Protein AF-A0A1I0E070-F1 (afdb_monomer_lite)

Sequence (107 aa):
MLKMDLSVSDQLREKEDAIERCLDKIEKARIILGRWEDEYVFREKPIAEAAIKFGSVRGPKTAHQRQSFKWFHEYENIKQFVRIANDYVTEVKELLEKCIIDEELKE

Secondary structure (DSSP, 8-state):
-------HHHHHHHHHHHHHHHHHHHHHHHHHHHHHHHHHHSS----HHHHHHHHH--SPPPHHHHHHHHHHHHHHHHHHHHHHHHHHHHHHHHHHHHHHHHHHTT-

Foldseek 3Di:
DDDPPDDPVRVVVVVVVVLVVLLVVLVVLLVVLVVLCVVQVPDDLDDPVVLVVLVPDDDDADPVSVVVNVCNVCSVVSNVVSVVSNVVSVVVNVVSVVVVVVVVVVD

Radius of gyration: 23.07 Å; chains: 1; bounding box: 49×18×70 Å

Organism: NCBI:txid426128

Structure (mmCIF, N/CA/C/O backbone):
data_AF-A0A1I0E070-F1
#
_entry.id   AF-A0A1I0E070-F1
#
loop_
_atom_site.group_PDB
_atom_site.id
_atom_site.type_symbol
_atom_site.label_atom_id
_atom_site.label_alt_id
_atom_site.label_comp_id
_atom_site.label_asym_id
_atom_site.label_entity_id
_atom_site.label_seq_id
_atom_site.pdbx_PDB_ins_code
_atom_site.Cartn_x
_atom_site.Cartn_y
_atom_site.Cartn_z
_atom_site.occupancy
_atom_site.B_iso_or_equiv
_atom_site.auth_seq_id
_atom_site.auth_comp_id
_atom_site.auth_asym_id
_atom_site.auth_atom_id
_atom_site.pdbx_PDB_model_num
ATOM 1 N N . MET A 1 1 ? 9.161 -11.068 40.851 1.00 40.03 1 MET A N 1
ATOM 2 C CA . MET A 1 1 ? 8.919 -10.263 39.636 1.00 40.03 1 MET A CA 1
ATOM 3 C C . MET A 1 1 ? 7.412 -10.257 39.408 1.00 40.03 1 MET A C 1
ATOM 5 O O . MET A 1 1 ? 6.898 -11.188 38.804 1.00 40.03 1 MET A O 1
ATOM 9 N N . LEU A 1 2 ? 6.689 -9.328 40.046 1.00 41.81 2 LEU A N 1
ATOM 10 C CA . LEU A 1 2 ? 5.230 -9.246 39.922 1.00 41.81 2 LEU A CA 1
ATOM 11 C C . LEU A 1 2 ? 4.891 -8.644 38.558 1.00 41.81 2 LEU A C 1
ATOM 13 O O . LEU A 1 2 ? 5.358 -7.552 38.241 1.00 41.81 2 LEU A O 1
ATOM 17 N N . LYS A 1 3 ? 4.083 -9.353 37.767 1.00 52.69 3 LYS A N 1
ATOM 18 C CA . LYS A 1 3 ? 3.316 -8.725 36.692 1.00 52.69 3 LYS A CA 1
ATOM 19 C C . LYS A 1 3 ? 2.366 -7.741 37.378 1.00 52.69 3 LYS A C 1
ATOM 21 O O . LYS A 1 3 ? 1.527 -8.166 38.164 1.00 52.69 3 LYS A O 1
ATOM 26 N N . MET A 1 4 ? 2.578 -6.444 37.177 1.00 54.81 4 MET A N 1
ATOM 27 C CA . MET A 1 4 ? 1.575 -5.438 37.518 1.00 54.81 4 MET A CA 1
ATOM 28 C C . MET A 1 4 ? 0.414 -5.649 36.552 1.00 54.8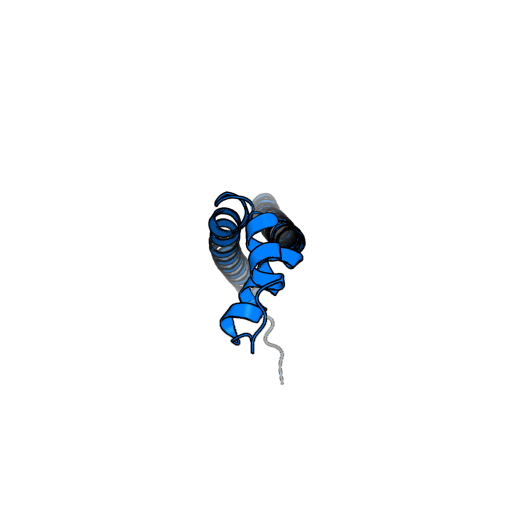1 4 MET A C 1
ATOM 30 O O . MET A 1 4 ? 0.557 -5.369 35.364 1.00 54.81 4 MET A O 1
ATOM 34 N N . ASP A 1 5 ? -0.693 -6.194 37.051 1.00 61.25 5 ASP A N 1
ATOM 35 C CA . ASP A 1 5 ? -1.959 -6.167 36.328 1.00 61.25 5 ASP A CA 1
ATOM 36 C C . ASP A 1 5 ? -2.377 -4.699 36.205 1.00 61.25 5 ASP A C 1
ATOM 38 O O . ASP A 1 5 ? -2.709 -4.041 37.192 1.00 61.25 5 ASP A O 1
ATOM 42 N N . LEU A 1 6 ? -2.267 -4.168 34.987 1.00 62.88 6 LEU A N 1
ATOM 43 C CA . LEU A 1 6 ? -2.796 -2.859 34.612 1.00 62.88 6 LEU A CA 1
ATOM 44 C C . LEU A 1 6 ? -4.293 -2.826 34.927 1.00 62.88 6 LEU A C 1
ATOM 46 O O . LEU A 1 6 ? -4.989 -3.821 34.695 1.00 62.88 6 LEU A O 1
ATOM 50 N N . SER A 1 7 ? -4.787 -1.695 35.438 1.00 81.75 7 SER A N 1
ATOM 51 C CA . SER A 1 7 ? -6.225 -1.531 35.642 1.00 81.75 7 SER A CA 1
ATOM 52 C C . SER A 1 7 ? -6.951 -1.680 34.300 1.00 81.75 7 SER A C 1
ATOM 54 O O . SER A 1 7 ? -6.373 -1.418 33.246 1.00 81.75 7 SER A O 1
ATOM 56 N N . VAL A 1 8 ? -8.220 -2.093 34.315 1.00 76.56 8 VAL A N 1
ATOM 57 C CA . VAL A 1 8 ? -9.019 -2.241 33.081 1.00 76.56 8 VAL A CA 1
ATOM 58 C C . VAL A 1 8 ? -9.005 -0.950 32.247 1.00 76.56 8 VAL A C 1
ATOM 60 O O . VAL A 1 8 ? -8.914 -1.017 31.028 1.00 76.56 8 VAL A O 1
ATOM 63 N N . SER A 1 9 ? -8.991 0.215 32.905 1.00 79.44 9 SER A N 1
ATOM 64 C CA . SER A 1 9 ? -8.862 1.526 32.255 1.00 79.44 9 SER A CA 1
ATOM 65 C C . SER A 1 9 ? -7.511 1.708 31.556 1.00 79.44 9 SER A C 1
ATOM 67 O O . SER A 1 9 ? -7.471 2.189 30.426 1.00 79.44 9 SER A O 1
ATOM 69 N N . ASP A 1 10 ? -6.408 1.292 32.182 1.00 81.06 10 ASP A N 1
ATOM 70 C CA . ASP A 1 10 ? -5.082 1.403 31.569 1.00 81.06 10 ASP A CA 1
ATOM 71 C C . ASP A 1 10 ? -4.925 0.445 30.378 1.00 81.06 10 ASP A C 1
ATOM 73 O O . ASP A 1 10 ? -4.305 0.807 29.380 1.00 81.06 10 ASP A O 1
ATOM 77 N N . GLN A 1 11 ? -5.518 -0.753 30.458 1.00 79.25 11 GLN A N 1
ATOM 78 C CA . GLN A 1 11 ? -5.538 -1.716 29.352 1.00 79.25 11 GLN A CA 1
ATOM 79 C C . GLN A 1 11 ? -6.379 -1.222 28.170 1.00 79.25 11 GLN A C 1
ATOM 81 O O . GLN A 1 11 ? -6.000 -1.453 27.022 1.00 79.25 11 GLN A O 1
ATOM 86 N N . LEU A 1 12 ? -7.508 -0.558 28.438 1.00 80.94 12 LEU A N 1
ATOM 87 C CA . LEU A 1 12 ? -8.354 0.031 27.400 1.00 80.94 12 LEU A CA 1
ATOM 88 C C . LEU A 1 12 ? -7.603 1.156 26.678 1.00 80.94 12 LEU A C 1
ATOM 90 O O . LEU A 1 12 ? -7.449 1.103 25.462 1.00 80.94 12 LEU A O 1
ATOM 94 N N . ARG A 1 13 ? -6.992 2.076 27.435 1.00 81.94 13 ARG A N 1
ATOM 95 C CA . ARG A 1 13 ? -6.197 3.170 26.860 1.00 81.94 13 ARG A CA 1
ATOM 96 C C . ARG A 1 13 ? -5.011 2.664 26.036 1.00 81.94 13 ARG A C 1
ATOM 98 O O . ARG A 1 13 ? -4.716 3.193 24.972 1.00 81.94 13 ARG A O 1
ATOM 105 N N . GLU A 1 14 ? -4.317 1.624 26.502 1.00 82.62 14 GLU A N 1
ATOM 106 C CA . GLU A 1 14 ? -3.191 1.049 25.755 1.00 82.62 14 GLU A CA 1
ATOM 107 C C . GLU A 1 14 ? -3.635 0.434 24.415 1.00 82.62 14 GLU A C 1
ATOM 109 O O . GLU A 1 14 ? -2.900 0.515 23.422 1.00 82.62 14 GLU A O 1
ATOM 114 N N . LYS A 1 15 ? -4.840 -0.150 24.368 1.00 82.38 15 LYS A N 1
ATOM 115 C CA . LYS A 1 15 ? -5.445 -0.658 23.131 1.00 82.38 15 LYS A CA 1
ATOM 116 C C . LYS A 1 15 ? -5.853 0.468 22.191 1.00 82.38 15 LYS A C 1
ATOM 118 O O . LYS A 1 15 ? -5.499 0.385 21.018 1.00 82.38 15 LYS A O 1
ATOM 123 N N . GLU A 1 16 ? -6.520 1.506 22.687 1.00 82.56 16 GLU A N 1
ATOM 124 C CA . GLU A 1 16 ? -6.881 2.694 21.899 1.00 82.56 16 GLU A CA 1
ATOM 125 C C . GLU A 1 16 ? -5.629 3.317 21.262 1.00 82.56 16 GLU A C 1
ATOM 127 O O . GLU A 1 16 ? -5.543 3.431 20.038 1.00 82.56 16 GLU A O 1
ATOM 132 N N . ASP A 1 17 ? -4.582 3.557 22.061 1.00 83.25 17 ASP A N 1
ATOM 133 C CA . ASP A 1 17 ? -3.290 4.062 21.581 1.00 83.25 17 ASP A CA 1
ATOM 134 C C . ASP A 1 17 ? -2.666 3.131 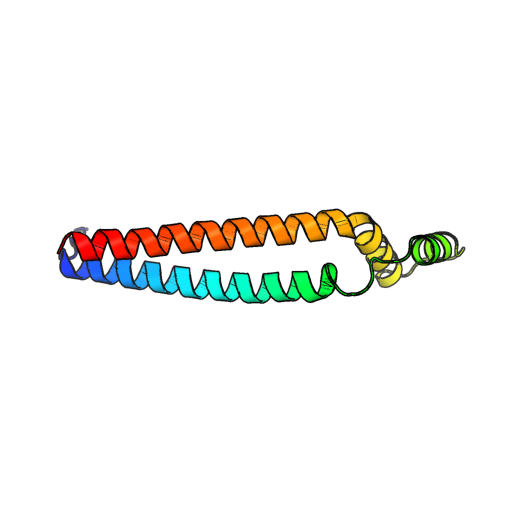20.521 1.00 83.25 17 ASP A C 1
ATOM 136 O O . A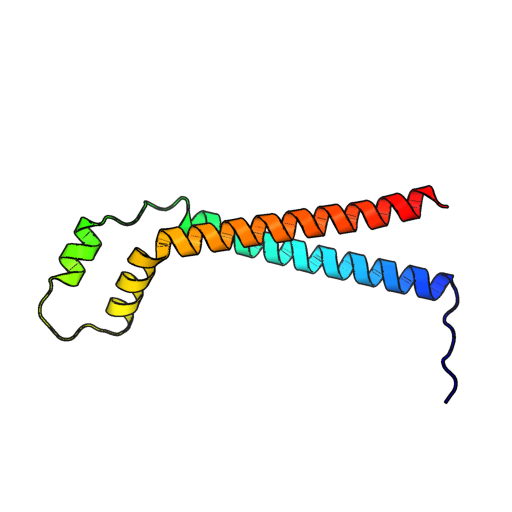SP A 1 17 ? -1.976 3.561 19.588 1.00 83.25 17 ASP A O 1
ATOM 140 N N . ALA A 1 18 ? -2.803 1.810 20.678 1.00 79.50 18 ALA A N 1
ATOM 141 C CA . ALA A 1 18 ? -2.298 0.841 19.707 1.00 79.50 18 ALA A CA 1
ATOM 142 C C . ALA A 1 18 ? -3.088 0.880 18.392 1.00 79.50 18 ALA A C 1
ATOM 144 O O . ALA A 1 18 ? -2.473 0.825 17.322 1.00 79.50 18 ALA A O 1
ATOM 145 N N . ILE A 1 19 ? -4.413 1.018 18.463 1.00 82.50 19 ILE A N 1
ATOM 146 C CA . ILE A 1 19 ? -5.296 1.126 17.303 1.00 82.50 19 ILE A CA 1
ATOM 147 C C . ILE A 1 19 ? -5.009 2.423 16.540 1.00 82.50 19 ILE A C 1
ATOM 149 O O . ILE A 1 19 ? -4.761 2.362 15.334 1.00 82.50 19 ILE A O 1
ATOM 153 N N . GLU A 1 20 ? -4.927 3.568 17.220 1.00 81.00 20 GLU A N 1
ATOM 154 C CA . GLU A 1 20 ? -4.590 4.852 16.590 1.00 81.00 20 GLU A CA 1
ATOM 155 C C . GLU A 1 20 ? -3.237 4.796 15.865 1.00 81.00 20 GLU A C 1
ATOM 157 O O . GLU A 1 20 ? -3.111 5.205 14.707 1.00 81.00 20 GLU A O 1
ATOM 162 N N . ARG A 1 21 ? -2.215 4.204 16.501 1.00 80.31 21 ARG A N 1
ATOM 163 C CA . ARG A 1 21 ? -0.893 4.015 15.878 1.00 80.31 21 ARG A CA 1
ATOM 164 C C . ARG A 1 21 ? -0.935 3.085 14.667 1.00 80.31 21 ARG A C 1
ATOM 166 O O . ARG A 1 21 ? -0.136 3.260 13.744 1.00 80.31 21 ARG A O 1
ATOM 173 N N . CYS A 1 22 ? -1.805 2.079 14.665 1.00 80.12 22 CYS A N 1
ATOM 174 C CA . CYS A 1 22 ? -2.018 1.224 13.501 1.00 80.12 22 CYS A CA 1
ATOM 175 C C . CYS A 1 22 ? -2.697 1.996 12.365 1.00 80.12 22 CYS A C 1
ATOM 177 O O . CYS A 1 22 ? -2.217 1.925 11.234 1.00 80.12 22 CYS A O 1
ATOM 179 N N . LEU A 1 23 ? -3.734 2.783 12.660 1.00 81.75 23 LEU A N 1
ATOM 180 C CA . LEU A 1 23 ? -4.434 3.606 11.671 1.00 81.75 23 LEU A CA 1
ATOM 181 C C . LEU A 1 23 ? -3.506 4.639 11.014 1.00 81.75 23 LEU A C 1
ATOM 183 O O . LEU A 1 23 ? -3.500 4.758 9.789 1.00 81.75 23 LEU A O 1
ATOM 187 N N . ASP A 1 24 ? -2.647 5.313 11.785 1.00 82.44 24 ASP A N 1
ATOM 188 C CA . ASP A 1 24 ? -1.644 6.246 11.243 1.00 82.44 24 ASP A CA 1
ATOM 189 C C . ASP A 1 24 ? -0.653 5.550 10.286 1.00 82.44 24 ASP A C 1
ATOM 191 O O . ASP A 1 24 ? -0.343 6.056 9.203 1.00 82.44 24 ASP A O 1
ATOM 195 N N . LYS A 1 25 ? -0.176 4.348 10.637 1.00 81.38 25 LYS A N 1
ATOM 196 C CA . LYS A 1 25 ? 0.718 3.561 9.766 1.00 81.38 25 LYS A CA 1
ATOM 197 C C . LYS A 1 25 ? 0.025 3.106 8.483 1.00 81.38 25 LYS A C 1
ATOM 199 O O . LYS A 1 25 ? 0.648 3.126 7.422 1.00 81.38 25 LYS A O 1
ATOM 204 N N . ILE A 1 26 ? -1.239 2.707 8.580 1.00 85.50 26 ILE A N 1
ATOM 205 C CA . ILE A 1 26 ? -2.079 2.304 7.447 1.00 85.50 26 ILE A CA 1
ATOM 206 C C . ILE A 1 26 ? -2.298 3.483 6.506 1.00 85.50 26 ILE A C 1
ATOM 208 O O . ILE A 1 26 ? -2.116 3.333 5.301 1.00 85.50 26 ILE A O 1
ATOM 212 N N . GLU A 1 27 ? -2.602 4.671 7.030 1.00 82.62 27 GLU A N 1
ATOM 213 C CA . GLU A 1 27 ? -2.787 5.860 6.197 1.00 82.62 27 GLU A CA 1
ATOM 214 C C . GLU A 1 27 ? -1.493 6.231 5.459 1.00 82.62 27 GLU A C 1
ATOM 216 O O . GLU A 1 27 ? -1.506 6.476 4.252 1.00 82.62 27 GLU A O 1
ATOM 221 N N . LYS A 1 28 ? -0.343 6.170 6.142 1.00 81.00 28 LYS A N 1
ATOM 222 C CA . LYS A 1 28 ? 0.972 6.358 5.505 1.00 81.00 28 LYS A CA 1
ATOM 223 C C . LYS A 1 28 ? 1.234 5.331 4.405 1.00 81.00 28 LYS A C 1
ATOM 225 O O . LYS A 1 28 ? 1.716 5.701 3.334 1.00 81.00 28 LYS A O 1
ATOM 230 N N . ALA A 1 29 ? 0.912 4.059 4.647 1.00 83.00 29 ALA A N 1
ATOM 231 C CA . ALA A 1 29 ? 1.037 3.008 3.642 1.00 83.00 29 ALA A CA 1
ATOM 232 C C . ALA A 1 29 ? 0.138 3.292 2.430 1.00 83.00 29 ALA A C 1
ATOM 234 O O . ALA A 1 29 ? 0.613 3.238 1.297 1.00 83.00 29 ALA A O 1
ATOM 235 N N . ARG A 1 30 ? -1.116 3.694 2.662 1.00 83.38 30 ARG A N 1
ATOM 236 C CA . ARG A 1 30 ? -2.078 4.053 1.614 1.00 83.38 30 ARG A CA 1
ATOM 237 C C . ARG A 1 30 ? -1.585 5.211 0.746 1.00 83.38 30 ARG A C 1
ATOM 239 O O . ARG A 1 30 ? -1.678 5.136 -0.473 1.00 83.38 30 ARG A O 1
ATOM 246 N N . ILE A 1 31 ? -0.997 6.248 1.348 1.00 81.56 31 ILE A N 1
ATOM 247 C CA . ILE A 1 31 ? -0.408 7.382 0.612 1.00 81.56 31 ILE A CA 1
ATOM 248 C C . ILE A 1 31 ? 0.741 6.919 -0.297 1.00 81.56 31 ILE A C 1
ATOM 250 O O . ILE A 1 31 ? 0.812 7.316 -1.462 1.00 81.56 31 ILE A O 1
ATOM 254 N N . ILE A 1 32 ? 1.648 6.080 0.215 1.00 81.19 32 ILE A N 1
ATOM 255 C CA . ILE A 1 32 ? 2.788 5.566 -0.563 1.00 81.19 32 ILE A CA 1
ATOM 256 C C . ILE A 1 32 ? 2.301 4.694 -1.724 1.00 81.19 32 ILE A C 1
ATOM 258 O O . ILE A 1 32 ? 2.778 4.845 -2.849 1.00 81.19 32 ILE A O 1
ATOM 262 N N . LEU A 1 33 ? 1.345 3.804 -1.460 1.00 81.56 33 LEU A N 1
ATOM 263 C CA . LEU A 1 33 ? 0.793 2.904 -2.467 1.00 81.56 33 LEU A CA 1
ATOM 264 C C . LEU A 1 33 ? -0.013 3.656 -3.525 1.00 81.56 33 LEU A C 1
ATOM 266 O O . LEU A 1 33 ? 0.181 3.392 -4.706 1.00 81.56 33 LEU A O 1
ATOM 270 N N . GLY A 1 34 ? -0.825 4.641 -3.135 1.00 76.62 34 GLY A N 1
ATOM 271 C CA . GLY A 1 34 ? -1.528 5.520 -4.074 1.00 76.62 34 GLY A CA 1
ATOM 272 C C . GLY A 1 34 ? -0.560 6.254 -5.001 1.00 76.62 34 GLY A C 1
ATOM 273 O O . GLY A 1 34 ? -0.745 6.263 -6.214 1.00 76.62 34 GLY A O 1
ATOM 274 N N . ARG A 1 35 ? 0.561 6.757 -4.466 1.00 77.00 35 ARG A N 1
ATOM 275 C CA . ARG A 1 35 ? 1.621 7.347 -5.295 1.00 77.00 35 ARG A CA 1
ATOM 276 C C . ARG A 1 35 ? 2.217 6.341 -6.284 1.00 77.00 35 ARG A C 1
ATOM 278 O O . ARG A 1 35 ? 2.508 6.704 -7.422 1.00 77.00 35 ARG A O 1
ATOM 285 N N . TRP A 1 36 ? 2.433 5.096 -5.869 1.00 75.31 36 TRP A N 1
ATOM 286 C CA . TRP A 1 36 ? 2.902 4.050 -6.777 1.00 75.31 36 TRP A CA 1
ATOM 287 C C . TRP A 1 36 ? 1.844 3.685 -7.821 1.00 75.31 36 TRP A C 1
ATOM 289 O O . TRP A 1 36 ? 2.198 3.474 -8.977 1.00 75.31 36 TRP A O 1
ATOM 299 N N . GLU A 1 37 ? 0.556 3.673 -7.489 1.00 71.25 37 GLU A N 1
ATOM 300 C CA . GLU A 1 37 ? -0.485 3.530 -8.508 1.00 71.25 37 GLU A CA 1
ATOM 301 C C . GLU A 1 37 ? -0.449 4.682 -9.510 1.00 71.25 37 GLU A C 1
ATOM 303 O O . GLU A 1 37 ? -0.442 4.439 -10.709 1.00 71.25 37 GLU A O 1
ATOM 308 N N . ASP A 1 38 ? -0.318 5.927 -9.073 1.00 68.00 38 ASP A N 1
ATOM 309 C CA . ASP A 1 38 ? -0.239 7.060 -9.999 1.00 68.00 38 ASP A CA 1
ATOM 310 C C . ASP A 1 38 ? 0.991 6.983 -10.918 1.00 68.00 38 ASP A C 1
ATOM 312 O O . ASP A 1 38 ? 0.907 7.235 -12.126 1.00 68.00 38 ASP A O 1
ATOM 316 N N . GLU A 1 39 ? 2.146 6.612 -10.361 1.00 67.00 39 GLU A N 1
ATOM 317 C CA . GLU A 1 39 ? 3.406 6.515 -11.100 1.00 67.00 39 GLU A CA 1
ATOM 318 C C . GLU A 1 39 ? 3.444 5.311 -12.050 1.00 67.00 39 GLU A C 1
ATOM 320 O O . GLU A 1 39 ? 3.949 5.441 -13.167 1.00 67.00 39 GLU A O 1
ATOM 325 N N . TYR A 1 40 ? 2.898 4.162 -11.642 1.00 64.19 40 TYR A N 1
ATOM 326 C CA . TYR A 1 40 ? 2.986 2.915 -12.401 1.00 64.19 40 TYR A CA 1
ATOM 327 C C . TYR A 1 40 ? 1.702 2.549 -13.147 1.00 64.19 40 TYR A C 1
ATOM 329 O O . TYR A 1 40 ? 1.782 1.784 -14.091 1.00 64.19 40 TYR A O 1
ATOM 337 N N . VAL A 1 41 ? 0.517 3.048 -12.800 1.00 57.44 41 VAL A N 1
ATOM 338 C CA . VAL A 1 41 ? -0.764 2.632 -13.416 1.00 57.44 41 VAL A CA 1
ATOM 339 C C . VAL A 1 41 ? -1.261 3.622 -14.470 1.00 57.44 41 VAL A C 1
ATOM 341 O O . VAL A 1 41 ? -1.897 3.175 -15.428 1.00 57.44 41 VAL A O 1
ATOM 344 N N . PHE A 1 42 ? -0.940 4.918 -14.352 1.00 49.44 42 PHE A N 1
ATOM 345 C CA . PHE A 1 42 ? -1.516 5.972 -15.207 1.00 49.44 42 PHE A CA 1
ATOM 346 C C . PHE A 1 42 ? -0.529 6.717 -16.117 1.00 49.44 42 PHE A C 1
ATOM 348 O O . PHE A 1 42 ? -0.963 7.391 -17.052 1.00 49.44 42 PHE A O 1
ATOM 355 N N . ARG A 1 43 ? 0.787 6.582 -15.920 1.00 51.62 43 ARG A N 1
ATOM 356 C CA . ARG A 1 43 ? 1.784 7.128 -16.855 1.00 51.62 43 ARG A CA 1
ATOM 357 C C . ARG A 1 43 ? 2.115 6.070 -17.895 1.00 51.62 43 ARG A C 1
ATOM 359 O O . ARG A 1 43 ? 2.828 5.135 -17.573 1.00 51.62 43 ARG A O 1
ATOM 366 N N . GLU A 1 44 ? 1.513 6.209 -19.079 1.00 55.19 44 GLU A N 1
ATOM 367 C CA . GLU A 1 44 ? 1.742 5.442 -20.316 1.00 55.19 44 GLU A CA 1
ATOM 368 C C . GLU A 1 44 ? 2.371 4.056 -20.135 1.00 55.19 44 GLU A C 1
ATOM 370 O O . GLU A 1 44 ? 3.570 3.921 -19.878 1.00 55.19 44 GLU A O 1
ATOM 375 N N . LYS A 1 45 ? 1.564 3.010 -20.371 1.00 60.09 45 LYS A N 1
ATOM 376 C CA . LYS A 1 45 ? 2.055 1.631 -20.431 1.00 60.09 45 LYS A CA 1
ATOM 377 C C . LYS A 1 45 ? 3.321 1.609 -21.284 1.00 60.09 45 LYS A C 1
ATOM 379 O O . LYS A 1 45 ? 3.281 2.080 -22.426 1.00 60.09 45 LYS A O 1
ATOM 384 N N . PRO A 1 46 ? 4.442 1.102 -20.757 1.00 62.97 46 PRO A N 1
ATOM 385 C CA . PRO A 1 46 ? 5.684 1.266 -21.467 1.00 62.97 46 PRO A CA 1
ATOM 386 C C . PRO A 1 46 ? 5.599 0.530 -22.813 1.00 62.97 46 PRO A C 1
ATOM 388 O O . PRO A 1 46 ? 5.005 -0.547 -22.927 1.00 62.97 46 PRO A O 1
ATOM 391 N N . ILE A 1 47 ? 6.148 1.145 -23.860 1.00 63.03 47 ILE A N 1
ATOM 392 C CA . ILE A 1 47 ? 5.969 0.684 -25.2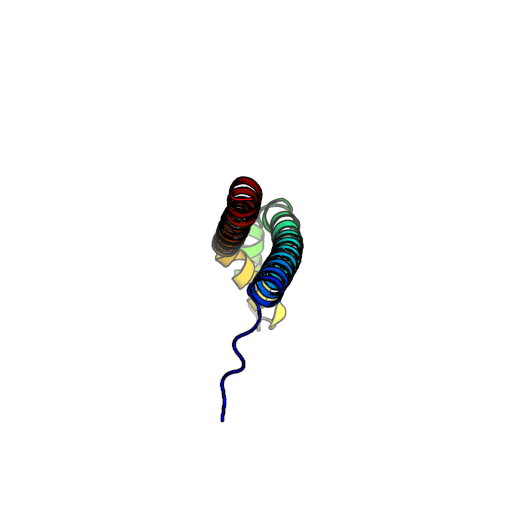41 1.00 63.03 47 ILE A CA 1
ATOM 393 C C . ILE A 1 47 ? 6.944 -0.463 -25.524 1.00 63.03 47 ILE A C 1
ATOM 395 O O . ILE A 1 47 ? 8.163 -0.305 -25.410 1.00 63.03 47 ILE A O 1
ATOM 399 N N . ALA A 1 48 ? 6.415 -1.619 -25.932 1.00 61.66 48 ALA A N 1
ATOM 400 C CA . ALA A 1 48 ? 7.207 -2.816 -26.225 1.00 61.66 48 ALA A CA 1
ATOM 401 C C . ALA A 1 48 ? 8.299 -2.566 -27.273 1.00 61.66 48 ALA A C 1
ATOM 403 O O . ALA A 1 48 ? 9.425 -3.032 -27.122 1.00 61.66 48 ALA A O 1
ATOM 404 N N . GLU A 1 49 ? 8.010 -1.762 -28.293 1.00 63.09 49 GLU A N 1
ATOM 405 C CA . GLU A 1 49 ? 8.968 -1.396 -29.340 1.00 63.09 49 GLU A CA 1
ATOM 406 C C . GLU A 1 49 ? 10.146 -0.586 -28.790 1.00 63.09 49 GLU A C 1
ATOM 408 O O . GLU A 1 49 ? 11.284 -0.804 -29.206 1.00 63.09 49 GLU A O 1
ATOM 413 N N . ALA A 1 50 ? 9.917 0.288 -27.804 1.00 65.06 50 ALA A N 1
ATOM 414 C CA . ALA A 1 50 ? 10.984 1.027 -27.134 1.00 65.06 50 ALA A CA 1
ATOM 415 C C . ALA A 1 50 ? 11.881 0.088 -26.304 1.00 65.06 50 ALA A C 1
ATOM 417 O O . ALA A 1 50 ? 13.110 0.194 -26.361 1.00 65.06 50 ALA A O 1
ATOM 418 N N . ALA A 1 51 ? 11.286 -0.885 -25.604 1.00 64.88 51 ALA A N 1
ATOM 419 C CA . ALA A 1 51 ? 12.015 -1.893 -24.832 1.00 64.88 51 ALA A CA 1
ATOM 420 C C . ALA A 1 51 ? 12.798 -2.880 -25.720 1.00 64.88 51 ALA A C 1
ATOM 422 O O . ALA A 1 51 ? 13.935 -3.234 -25.403 1.00 64.88 51 ALA A O 1
ATOM 423 N N . ILE A 1 52 ? 12.237 -3.284 -26.864 1.00 66.00 52 ILE A N 1
ATOM 424 C CA . ILE A 1 52 ? 12.893 -4.157 -27.850 1.00 66.00 52 ILE A CA 1
ATOM 425 C C . ILE A 1 52 ? 14.039 -3.420 -28.542 1.00 66.00 52 ILE A C 1
ATOM 427 O O . ILE A 1 52 ? 15.148 -3.952 -28.625 1.00 66.00 52 ILE A O 1
ATOM 431 N N . LYS A 1 53 ? 13.814 -2.174 -28.983 1.00 68.12 53 LYS A N 1
ATOM 432 C CA . LYS A 1 53 ? 14.847 -1.330 -29.601 1.00 68.12 53 LYS A CA 1
ATOM 433 C C . LYS A 1 53 ? 16.038 -1.166 -28.661 1.00 68.12 53 LYS A C 1
ATOM 435 O O . LYS A 1 53 ? 17.180 -1.330 -29.078 1.00 68.12 53 LYS A O 1
ATOM 440 N N . PHE A 1 54 ? 15.773 -0.983 -27.375 1.00 65.69 54 PHE A N 1
ATOM 441 C CA . PHE A 1 54 ? 16.780 -0.989 -26.327 1.00 65.69 54 PHE A CA 1
ATOM 442 C C . PHE A 1 54 ? 17.464 -2.355 -26.107 1.00 65.69 54 PHE A C 1
ATOM 444 O O . PHE A 1 54 ? 18.687 -2.446 -25.968 1.00 65.69 54 PHE A O 1
ATOM 451 N N . GLY A 1 55 ? 16.685 -3.439 -26.100 1.00 62.22 55 GLY A N 1
ATOM 452 C CA . GLY A 1 55 ? 17.172 -4.815 -26.040 1.00 62.22 55 GLY A CA 1
ATOM 453 C C . GLY A 1 55 ? 18.168 -5.140 -27.156 1.00 62.22 55 GLY A C 1
ATOM 454 O O . GLY A 1 55 ? 19.161 -5.823 -26.894 1.00 62.22 55 GLY A O 1
ATOM 455 N N . SER A 1 56 ? 17.919 -4.583 -28.346 1.00 68.00 56 SER A N 1
ATOM 456 C CA . SER A 1 56 ? 18.620 -4.838 -29.607 1.00 68.00 56 SER A CA 1
ATOM 457 C C . SER A 1 56 ? 19.894 -4.014 -29.848 1.00 68.00 56 SER A C 1
ATOM 459 O O . SER A 1 56 ? 20.658 -4.346 -30.757 1.00 68.00 56 SER A O 1
ATOM 461 N N . VAL A 1 57 ? 20.169 -2.973 -29.045 1.00 70.69 57 VAL A N 1
ATOM 462 C CA . VAL A 1 57 ? 21.413 -2.192 -29.175 1.00 70.69 57 VAL A CA 1
ATOM 463 C C . VAL A 1 57 ? 22.606 -3.074 -28.793 1.00 70.69 57 VAL A C 1
ATOM 465 O O . VAL A 1 57 ? 22.691 -3.574 -27.669 1.00 70.69 57 VAL A O 1
ATOM 468 N N . ARG A 1 58 ? 23.539 -3.274 -29.731 1.00 66.69 58 ARG A N 1
ATOM 469 C CA . ARG A 1 58 ? 24.784 -4.019 -29.494 1.00 66.69 58 ARG A CA 1
ATOM 470 C C . ARG A 1 58 ? 25.795 -3.129 -28.764 1.00 66.69 58 ARG A C 1
ATOM 472 O O . ARG A 1 58 ? 26.129 -2.055 -29.249 1.00 66.69 58 ARG A O 1
ATOM 479 N N . GLY A 1 59 ? 26.282 -3.592 -27.613 1.00 67.81 59 GLY A N 1
ATOM 480 C CA . GLY A 1 59 ? 27.273 -2.905 -26.778 1.00 67.81 59 GLY A CA 1
ATOM 481 C C . GLY A 1 59 ? 27.120 -3.254 -25.289 1.00 67.81 59 GLY A C 1
ATOM 482 O O . GLY A 1 59 ? 26.101 -3.835 -24.900 1.00 67.81 59 GLY A O 1
ATOM 483 N N . PRO A 1 60 ? 28.114 -2.941 -24.436 1.00 65.38 60 PRO A N 1
ATOM 484 C CA . PRO A 1 60 ? 27.992 -3.137 -22.996 1.00 65.38 60 PRO A CA 1
ATOM 485 C C . PRO A 1 60 ? 26.863 -2.260 -22.443 1.00 65.38 60 PRO A C 1
ATOM 487 O O . PRO A 1 60 ? 26.905 -1.035 -22.529 1.00 65.38 60 PRO A O 1
ATOM 490 N N . LYS A 1 61 ? 25.839 -2.897 -21.869 1.00 68.94 61 LYS A N 1
ATOM 491 C CA . LYS A 1 61 ? 24.716 -2.187 -21.247 1.00 68.94 61 LYS A CA 1
ATOM 492 C C . LYS A 1 61 ? 25.150 -1.601 -19.903 1.00 68.94 61 LYS A C 1
ATOM 494 O O . LYS A 1 61 ? 25.834 -2.275 -19.126 1.00 68.94 61 LYS A O 1
ATOM 499 N N . THR A 1 62 ? 24.729 -0.382 -19.590 1.00 70.62 62 THR A N 1
ATOM 500 C CA . THR A 1 62 ? 24.950 0.214 -18.262 1.00 70.62 62 THR A CA 1
ATOM 501 C C . THR A 1 62 ? 24.039 -0.434 -17.203 1.00 70.62 62 THR A C 1
ATOM 503 O O . THR A 1 62 ? 23.126 -1.204 -17.518 1.00 70.62 62 THR A O 1
ATOM 506 N N . ALA A 1 63 ? 24.282 -0.166 -15.917 1.00 65.19 63 ALA A N 1
ATOM 507 C CA . ALA A 1 63 ? 23.430 -0.680 -14.838 1.00 65.19 63 ALA A CA 1
ATOM 508 C C . ALA A 1 63 ? 21.993 -0.128 -14.921 1.00 65.19 63 ALA A C 1
ATOM 510 O O . ALA A 1 63 ? 21.035 -0.899 -14.907 1.00 65.19 63 ALA A O 1
ATOM 511 N N . HIS A 1 64 ? 21.856 1.187 -15.120 1.00 58.69 64 HIS A N 1
ATOM 512 C CA . HIS A 1 64 ? 20.572 1.877 -15.307 1.00 58.69 64 HIS A CA 1
ATOM 513 C C . HIS A 1 64 ? 19.763 1.291 -16.472 1.00 58.69 64 HIS A C 1
ATOM 515 O O . HIS A 1 64 ? 18.548 1.096 -16.412 1.00 58.69 64 HIS A O 1
ATOM 521 N N . GLN A 1 65 ? 20.490 0.937 -17.523 1.00 60.66 65 GLN A N 1
ATOM 522 C CA . GLN A 1 65 ? 19.964 0.322 -18.714 1.00 60.66 65 GLN A CA 1
ATOM 523 C C . GLN A 1 65 ? 19.317 -1.055 -18.454 1.00 60.66 65 GLN A C 1
ATOM 525 O O . GLN A 1 65 ? 18.183 -1.308 -18.861 1.00 60.66 65 GLN A O 1
ATOM 530 N N . ARG A 1 66 ? 20.002 -1.940 -17.723 1.00 65.06 66 ARG A N 1
ATOM 531 C CA . ARG A 1 66 ? 19.437 -3.241 -17.319 1.00 65.06 66 ARG A CA 1
ATOM 532 C C . ARG A 1 66 ? 18.219 -3.087 -16.407 1.00 65.06 66 ARG A C 1
ATOM 534 O O . ARG A 1 66 ? 17.254 -3.831 -16.556 1.00 65.06 66 ARG A O 1
ATOM 541 N N . GLN A 1 67 ? 18.262 -2.123 -15.491 1.00 61.22 67 GLN A N 1
ATOM 542 C CA . GLN A 1 67 ? 17.183 -1.881 -14.535 1.00 61.22 67 GLN A CA 1
ATOM 543 C C . GLN A 1 67 ? 15.895 -1.407 -15.217 1.00 61.22 67 GLN A C 1
ATOM 545 O O . GLN A 1 67 ? 14.826 -1.927 -14.918 1.00 61.22 67 GLN A O 1
ATOM 550 N N . SER A 1 68 ? 16.007 -0.518 -16.205 1.00 63.31 68 SER A N 1
ATOM 551 C CA . SER A 1 68 ? 14.856 -0.034 -16.982 1.00 63.31 68 SER A CA 1
ATOM 552 C C . SER A 1 68 ? 14.170 -1.160 -17.770 1.00 63.31 68 SER A C 1
ATOM 554 O O . SER A 1 68 ? 12.946 -1.255 -17.794 1.00 63.31 68 SER A O 1
ATOM 556 N N . PHE A 1 69 ? 14.953 -2.065 -18.368 1.00 70.31 69 PHE A N 1
ATOM 557 C CA . PHE A 1 69 ? 14.422 -3.241 -19.065 1.00 70.31 69 PHE A CA 1
ATOM 558 C C . PHE A 1 69 ? 13.736 -4.227 -18.109 1.00 70.31 69 PHE A C 1
ATOM 560 O O . PHE A 1 69 ? 12.686 -4.776 -18.426 1.00 70.31 69 PHE A O 1
ATOM 567 N N . LYS A 1 70 ? 14.298 -4.431 -16.914 1.00 70.81 70 LYS A N 1
ATOM 568 C CA . LYS A 1 70 ? 13.675 -5.266 -15.882 1.00 70.81 70 LYS A CA 1
ATOM 569 C C . LYS A 1 70 ? 12.320 -4.695 -15.448 1.00 70.81 70 LYS A C 1
ATOM 571 O O . LYS A 1 70 ? 11.333 -5.421 -15.458 1.00 70.81 70 LYS A O 1
ATOM 576 N N . TRP A 1 71 ? 12.256 -3.396 -15.149 1.00 68.62 71 TRP A N 1
ATOM 577 C CA . TRP A 1 71 ? 11.010 -2.722 -14.770 1.00 68.62 71 TRP A CA 1
ATOM 578 C C . TRP A 1 71 ? 9.940 -2.778 -15.860 1.00 68.62 71 TRP A C 1
ATOM 580 O O . TRP A 1 71 ? 8.769 -2.940 -15.539 1.00 68.62 71 TRP A O 1
ATOM 590 N N . PHE A 1 72 ? 10.330 -2.723 -17.136 1.00 72.69 72 PHE A N 1
ATOM 591 C CA . PHE A 1 72 ? 9.410 -2.947 -18.252 1.00 72.69 72 PHE A CA 1
ATOM 592 C C . PHE A 1 72 ? 8.732 -4.322 -18.175 1.00 72.69 72 PHE A C 1
ATOM 594 O O . PHE A 1 72 ? 7.513 -4.430 -18.272 1.00 72.69 72 PHE A O 1
ATOM 601 N N . HIS A 1 73 ? 9.526 -5.379 -17.999 1.00 69.62 73 HIS A N 1
ATOM 602 C CA . HIS A 1 73 ? 9.016 -6.749 -17.977 1.00 69.62 73 HIS A CA 1
ATOM 603 C C . HIS A 1 73 ? 8.230 -7.075 -16.710 1.00 69.62 73 HIS A C 1
ATOM 605 O O . HIS A 1 73 ? 7.306 -7.882 -16.749 1.00 69.62 73 HIS A O 1
ATOM 611 N N . GLU A 1 74 ? 8.586 -6.442 -15.597 1.00 75.44 74 GLU A N 1
ATOM 612 C CA . GLU A 1 74 ? 7.921 -6.630 -14.311 1.00 75.44 74 GLU A CA 1
ATOM 613 C C . GLU A 1 74 ? 6.746 -5.671 -14.104 1.00 75.44 74 GLU A C 1
ATOM 615 O O . GLU A 1 74 ? 6.073 -5.769 -13.086 1.00 75.44 74 GLU A O 1
ATOM 620 N N . TYR A 1 75 ? 6.460 -4.777 -15.055 1.00 73.31 75 TYR A N 1
ATOM 621 C CA . TYR A 1 75 ? 5.455 -3.721 -14.925 1.00 73.31 75 TYR A CA 1
ATOM 622 C C . TYR A 1 75 ? 4.081 -4.235 -14.465 1.00 73.31 75 TYR A C 1
ATOM 624 O O . TYR A 1 75 ? 3.513 -3.714 -13.507 1.00 73.31 75 TYR A O 1
ATOM 632 N N . GLU A 1 76 ? 3.564 -5.300 -15.089 1.00 71.69 76 GLU A N 1
ATOM 633 C CA . GLU A 1 76 ? 2.271 -5.885 -14.696 1.00 71.69 76 GLU A CA 1
ATOM 634 C C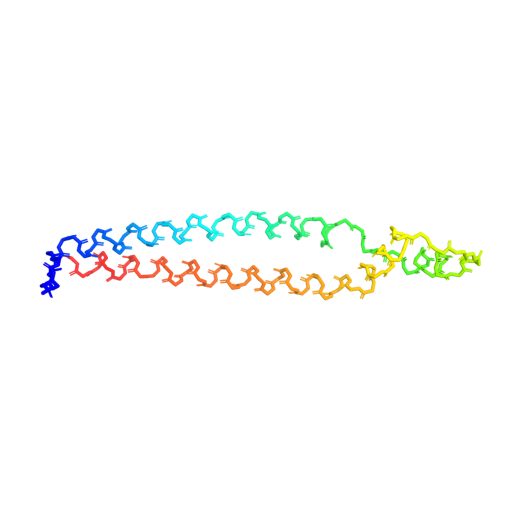 . GLU A 1 76 ? 2.330 -6.536 -13.304 1.00 71.69 76 GLU A C 1
ATOM 636 O O . GLU A 1 76 ? 1.371 -6.438 -12.539 1.00 71.69 76 GLU A O 1
ATOM 641 N N . ASN A 1 77 ? 3.469 -7.131 -12.933 1.00 75.88 77 ASN A N 1
ATOM 642 C CA . ASN A 1 77 ? 3.663 -7.713 -11.603 1.00 75.88 77 ASN A CA 1
ATOM 643 C C . ASN A 1 77 ? 3.739 -6.619 -10.533 1.00 75.88 77 ASN A C 1
ATOM 645 O O . ASN A 1 77 ? 3.102 -6.738 -9.495 1.00 75.88 77 ASN A O 1
ATOM 649 N N . ILE A 1 78 ? 4.471 -5.531 -10.793 1.00 77.56 78 ILE A N 1
ATOM 650 C CA . ILE A 1 78 ? 4.559 -4.367 -9.900 1.00 77.56 78 ILE A CA 1
ATOM 651 C C . ILE A 1 78 ? 3.162 -3.789 -9.686 1.00 77.56 78 ILE A C 1
ATOM 653 O O . ILE A 1 78 ? 2.743 -3.599 -8.549 1.00 77.56 78 ILE A O 1
ATOM 657 N N . LYS A 1 79 ? 2.400 -3.598 -10.765 1.00 75.50 79 LYS A N 1
ATOM 658 C CA . LYS A 1 79 ? 1.013 -3.137 -10.692 1.00 75.50 79 LYS A CA 1
ATOM 659 C C . LYS A 1 79 ? 0.125 -4.067 -9.860 1.00 75.50 79 LYS A C 1
ATOM 661 O O . LYS A 1 79 ? -0.673 -3.582 -9.063 1.00 75.50 79 LYS A O 1
ATOM 666 N N . GLN A 1 80 ? 0.253 -5.384 -10.022 1.00 78.00 80 GLN A N 1
ATOM 667 C CA . GLN A 1 80 ? -0.481 -6.346 -9.195 1.00 78.00 80 GLN A CA 1
ATOM 668 C C . GLN A 1 80 ? -0.058 -6.290 -7.724 1.00 78.00 80 GLN A C 1
ATOM 670 O O . GLN A 1 80 ? -0.927 -6.291 -6.859 1.00 78.00 80 GLN A O 1
ATOM 675 N N . PHE A 1 81 ? 1.238 -6.186 -7.426 1.00 79.75 81 PHE A N 1
ATOM 676 C CA . PHE A 1 81 ? 1.719 -6.076 -6.048 1.00 79.75 81 PHE A CA 1
ATOM 677 C C . PHE A 1 81 ? 1.210 -4.817 -5.353 1.00 79.75 81 PHE A C 1
ATOM 679 O O . PHE A 1 81 ? 0.796 -4.897 -4.200 1.00 79.75 81 PHE A O 1
ATOM 686 N N . VAL A 1 82 ? 1.202 -3.676 -6.049 1.00 81.31 82 VAL A N 1
ATOM 687 C CA . VAL A 1 82 ? 0.669 -2.422 -5.500 1.00 81.31 82 VAL A CA 1
ATOM 688 C C . VAL A 1 82 ? -0.820 -2.560 -5.180 1.00 81.31 82 VAL A C 1
ATOM 690 O O . VAL A 1 82 ? -1.234 -2.194 -4.085 1.00 81.31 82 VAL A O 1
ATOM 693 N N . ARG A 1 83 ? -1.605 -3.162 -6.083 1.00 78.69 83 ARG A N 1
ATOM 694 C CA . ARG A 1 83 ? -3.036 -3.418 -5.853 1.00 78.69 83 ARG A CA 1
ATOM 695 C C . ARG A 1 83 ? -3.281 -4.328 -4.658 1.00 78.69 83 ARG A C 1
ATOM 697 O O . ARG A 1 83 ? -4.032 -3.957 -3.771 1.00 78.69 83 ARG A O 1
ATOM 704 N N . ILE A 1 84 ? -2.590 -5.467 -4.597 1.00 80.19 84 ILE A N 1
ATOM 705 C CA . ILE A 1 84 ? -2.702 -6.406 -3.471 1.00 80.19 84 ILE A CA 1
ATOM 706 C C . ILE A 1 84 ? -2.357 -5.697 -2.158 1.00 80.19 84 ILE A C 1
ATOM 708 O O . ILE A 1 84 ? -3.067 -5.843 -1.169 1.00 80.19 84 ILE A O 1
ATOM 712 N N . ALA A 1 85 ? -1.283 -4.905 -2.139 1.00 81.81 85 ALA A N 1
ATOM 713 C CA . ALA A 1 85 ? -0.910 -4.146 -0.954 1.00 81.81 85 ALA A CA 1
ATOM 714 C C . ALA A 1 85 ? -1.993 -3.124 -0.557 1.00 81.81 85 ALA A C 1
ATOM 716 O O . ALA A 1 85 ? -2.272 -2.981 0.631 1.00 81.81 85 ALA A O 1
ATOM 717 N N . ASN A 1 86 ? -2.627 -2.452 -1.522 1.00 80.38 86 ASN A N 1
ATOM 718 C CA . ASN A 1 86 ? -3.744 -1.537 -1.268 1.00 80.38 86 ASN A CA 1
ATOM 719 C C . ASN A 1 86 ? -4.975 -2.259 -0.708 1.00 80.38 86 ASN A C 1
ATOM 721 O O . ASN A 1 86 ? -5.581 -1.762 0.244 1.00 80.38 86 ASN A O 1
ATOM 725 N N . ASP A 1 87 ? -5.311 -3.430 -1.248 1.00 82.12 87 ASP A N 1
ATOM 726 C CA . ASP A 1 87 ? -6.415 -4.258 -0.758 1.00 82.12 87 ASP A CA 1
ATOM 727 C C . ASP A 1 87 ? -6.172 -4.652 0.706 1.00 82.12 87 ASP A C 1
ATOM 729 O O . ASP A 1 87 ? -7.019 -4.401 1.560 1.00 82.12 87 ASP A O 1
ATOM 733 N N . TYR A 1 88 ? -4.968 -5.142 1.032 1.00 81.69 88 TYR A N 1
ATOM 734 C CA . TYR A 1 88 ? -4.586 -5.471 2.411 1.00 81.69 88 TYR A CA 1
ATOM 735 C C . TYR A 1 88 ? -4.675 -4.267 3.356 1.00 81.69 88 TYR A C 1
ATOM 737 O O . TYR A 1 88 ? -5.181 -4.386 4.469 1.00 81.69 88 TYR A O 1
ATOM 745 N N . VAL A 1 89 ? -4.173 -3.102 2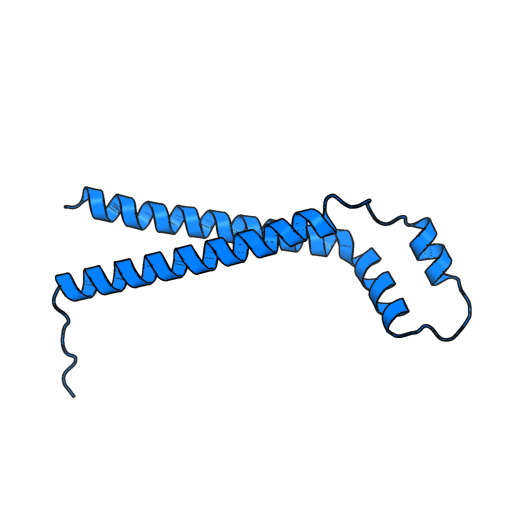.941 1.00 86.50 89 VAL A N 1
ATOM 746 C CA . VAL A 1 89 ? -4.219 -1.880 3.762 1.00 86.50 89 VAL A CA 1
ATOM 747 C C . VAL A 1 89 ? -5.665 -1.450 4.014 1.00 86.50 89 VAL A C 1
ATOM 749 O O . VAL A 1 89 ? -5.996 -1.054 5.130 1.00 86.50 89 VAL A O 1
ATOM 752 N N . THR A 1 90 ? -6.528 -1.565 3.005 1.00 81.88 90 THR A N 1
ATOM 753 C CA . THR A 1 90 ? -7.956 -1.242 3.117 1.00 81.88 90 THR A CA 1
ATOM 754 C C . THR A 1 90 ? -8.663 -2.206 4.064 1.00 81.88 90 THR A C 1
ATOM 756 O O . THR A 1 90 ? -9.331 -1.768 4.996 1.00 81.88 90 THR A O 1
ATOM 759 N N . GLU A 1 91 ? -8.442 -3.508 3.901 1.00 86.38 91 GLU A N 1
ATOM 760 C CA . GLU A 1 91 ? -9.084 -4.540 4.717 1.00 86.38 91 GLU A CA 1
ATOM 761 C C . GLU A 1 91 ? -8.664 -4.446 6.195 1.00 86.38 91 GLU A C 1
ATOM 763 O O . GLU A 1 91 ? -9.499 -4.523 7.096 1.00 86.38 91 GLU A O 1
ATOM 768 N N . VAL A 1 92 ? -7.381 -4.182 6.473 1.00 85.81 92 VAL A N 1
ATOM 769 C CA . VAL A 1 92 ? -6.905 -3.963 7.851 1.00 85.81 92 VAL A CA 1
ATOM 770 C C . VAL A 1 92 ? -7.510 -2.692 8.453 1.00 85.81 92 VAL A C 1
ATOM 772 O O . VAL A 1 92 ? -7.854 -2.692 9.636 1.00 85.81 92 VAL A O 1
ATOM 775 N N . LYS A 1 93 ? -7.669 -1.621 7.666 1.00 82.38 93 LYS A N 1
ATOM 776 C CA . LYS A 1 93 ? -8.326 -0.393 8.131 1.00 82.38 93 LYS A CA 1
ATOM 777 C C . LYS A 1 93 ? -9.769 -0.664 8.552 1.00 82.38 93 LYS A C 1
ATOM 779 O O . LYS A 1 93 ? -10.144 -0.315 9.665 1.00 82.38 93 LYS A O 1
ATOM 784 N N . GLU A 1 94 ? -10.537 -1.344 7.704 1.00 83.88 94 GLU A N 1
ATOM 785 C CA . GLU A 1 94 ? -11.932 -1.697 7.987 1.00 83.88 94 GLU A CA 1
ATOM 786 C C . GLU A 1 94 ? -12.069 -2.595 9.224 1.00 83.88 94 GLU A C 1
ATOM 788 O O . GLU A 1 94 ? -13.010 -2.443 10.004 1.00 83.88 94 GLU A O 1
ATOM 793 N N . LEU A 1 95 ? -11.142 -3.539 9.425 1.00 82.00 95 LEU A N 1
ATOM 794 C CA . LEU A 1 95 ? -11.122 -4.388 10.620 1.00 82.00 95 LEU A CA 1
ATOM 795 C C . LEU A 1 95 ? -10.848 -3.580 11.893 1.00 82.00 95 LEU A C 1
ATOM 797 O O . LEU A 1 95 ? -11.505 -3.810 12.905 1.00 82.00 95 LEU A O 1
ATOM 801 N N . LEU A 1 96 ? -9.911 -2.631 11.850 1.00 82.62 96 LEU A N 1
ATOM 802 C CA . LEU A 1 96 ? -9.611 -1.768 12.996 1.00 82.62 96 LEU A CA 1
ATOM 803 C C . LEU A 1 96 ? -10.765 -0.816 13.314 1.00 82.62 96 LEU A C 1
ATOM 805 O O . LEU A 1 96 ? -11.103 -0.656 14.482 1.00 82.62 96 LEU A O 1
ATOM 809 N N . GLU A 1 97 ? -11.403 -0.235 12.298 1.00 79.75 97 GLU A N 1
ATOM 810 C CA . GLU A 1 97 ? -12.587 0.614 12.475 1.00 79.75 97 GLU A CA 1
ATOM 811 C C . GLU A 1 97 ? -13.750 -0.167 13.111 1.00 79.75 97 GLU A C 1
ATOM 813 O O . GLU A 1 97 ? -14.399 0.335 14.026 1.00 79.75 97 GLU A O 1
ATOM 818 N N . LYS A 1 98 ? -13.968 -1.428 12.710 1.00 79.81 98 LYS A N 1
ATOM 819 C CA . LYS A 1 98 ? -14.960 -2.311 13.354 1.00 79.81 98 LYS A CA 1
ATOM 820 C C . LYS A 1 98 ? -14.634 -2.598 14.819 1.00 79.81 98 LYS A C 1
ATOM 822 O O . LYS A 1 98 ? -15.545 -2.600 15.638 1.00 79.81 98 LYS A O 1
ATOM 827 N N . CYS A 1 99 ? -13.361 -2.819 15.156 1.00 77.12 99 CYS A N 1
ATOM 828 C CA . CYS A 1 99 ? -12.949 -3.042 16.544 1.00 77.12 99 CYS A CA 1
ATOM 829 C C . CYS A 1 99 ? -13.256 -1.837 17.444 1.00 77.12 99 CYS A C 1
ATOM 831 O O . CYS A 1 99 ? -13.657 -2.048 18.583 1.00 77.12 99 CYS A O 1
ATOM 833 N N . ILE A 1 100 ? -13.105 -0.610 16.933 1.00 74.19 100 ILE A N 1
ATOM 834 C CA . ILE A 1 100 ? -13.452 0.615 17.670 1.00 74.19 100 ILE A CA 1
ATOM 835 C C . ILE A 1 100 ? -14.971 0.688 17.896 1.00 74.19 100 ILE A C 1
ATOM 837 O O . ILE A 1 100 ? -15.420 0.852 19.026 1.00 74.19 100 ILE A O 1
ATOM 841 N N . ILE A 1 101 ? -15.773 0.493 16.841 1.00 71.12 101 ILE A N 1
ATOM 842 C CA . ILE A 1 101 ? -17.245 0.582 16.913 1.00 71.12 101 ILE A CA 1
ATOM 843 C C . ILE A 1 101 ? -17.837 -0.483 17.856 1.00 71.12 101 ILE A C 1
ATOM 845 O O . ILE A 1 101 ? -18.761 -0.203 18.619 1.00 71.12 101 ILE A O 1
ATOM 849 N N . ASP A 1 102 ? -17.312 -1.710 17.825 1.00 66.19 102 ASP A N 1
ATOM 850 C CA . ASP A 1 102 ? -17.765 -2.800 18.700 1.00 66.19 102 ASP A CA 1
ATOM 851 C C . ASP A 1 102 ? -17.370 -2.604 20.177 1.00 66.19 102 ASP A C 1
ATOM 853 O O . ASP A 1 102 ? -17.957 -3.258 21.047 1.00 66.19 102 ASP A O 1
ATOM 857 N N . GLU A 1 103 ? -16.367 -1.770 20.474 1.00 60.75 103 GLU A N 1
ATOM 858 C CA . GLU A 1 103 ? -16.032 -1.347 21.841 1.00 60.75 103 GLU A CA 1
ATOM 859 C C . GLU A 1 103 ? -16.974 -0.221 22.306 1.00 60.75 103 GLU A C 1
ATOM 861 O O . GLU A 1 103 ? -17.541 -0.343 23.390 1.00 60.75 103 GLU A O 1
ATOM 866 N N . GLU A 1 104 ? -17.269 0.773 21.459 1.00 60.06 104 GLU A N 1
ATOM 867 C CA . GLU A 1 104 ? -18.221 1.861 21.767 1.00 60.06 104 GLU A CA 1
ATOM 868 C C . GLU A 1 104 ? -19.665 1.370 22.003 1.00 60.06 104 GLU A C 1
ATOM 870 O O . GLU A 1 104 ? -20.403 1.964 22.782 1.00 60.06 104 GLU A O 1
ATOM 875 N N . LEU A 1 105 ? -20.091 0.278 21.354 1.00 59.41 105 LEU A N 1
ATOM 876 C CA . LEU A 1 105 ? -21.434 -0.307 21.526 1.00 59.41 105 LEU A CA 1
ATOM 877 C C . LEU A 1 105 ? -21.584 -1.194 22.779 1.00 59.41 105 LEU A C 1
ATOM 879 O O . LEU A 1 105 ? -22.688 -1.676 23.052 1.00 59.41 105 LEU A O 1
ATOM 883 N N . LYS A 1 106 ? -20.489 -1.479 23.496 1.00 53.91 106 LYS A N 1
ATOM 884 C CA . LYS A 1 106 ? -20.487 -2.296 24.725 1.00 53.91 106 LYS A CA 1
ATOM 885 C C . LYS A 1 106 ? -20.418 -1.468 26.011 1.00 53.91 106 LYS A C 1
ATOM 887 O O . LYS A 1 106 ? -20.602 -2.057 27.080 1.00 53.91 106 LYS A O 1
ATOM 892 N N . GLU A 1 107 ? -20.155 -0.167 25.906 1.00 47.06 107 GLU A N 1
ATOM 893 C CA . GLU A 1 107 ? -20.305 0.821 26.987 1.00 47.06 107 GLU A CA 1
ATOM 894 C C . GLU A 1 107 ? -21.750 1.331 27.097 1.00 47.06 107 GLU A C 1
ATOM 896 O O . GLU A 1 107 ? -22.191 1.567 28.248 1.00 47.06 107 GLU A O 1
#

pLDDT: mean 72.04, std 10.53, range [40.03, 86.5]